Protein AF-A0A074M4I6-F1 (afdb_monomer_lite)

Radius of gyration: 14.89 Å; chains: 1; bounding box: 44×26×37 Å

InterPro domains:
  IPR004232 N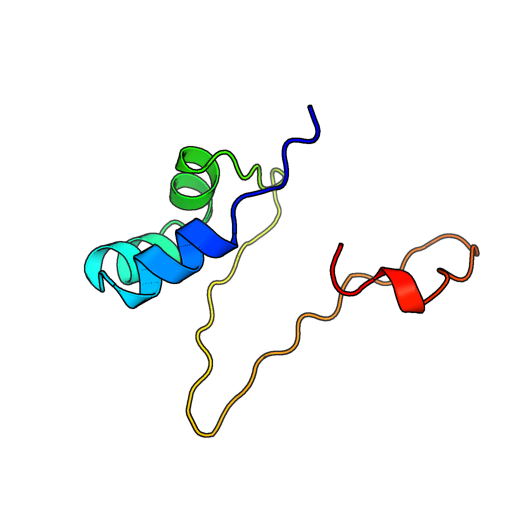itrile hydratase alpha/Thiocyanate hydrolase gamma [PF02979] (8-59)
  IPR022513 NHLP leader peptide domain [TIGR03793] (9-63)
  IPR036648 Nitrile hydratase alpha /Thiocyanate hydrolase gamma superfamily [G3DSA:3.90.330.10] (1-74)
  IPR036648 Nitrile hydratase alpha /Thiocyanate hydrolase gamma superfamily [SSF56209] (4-63)

Secondary structure (DSSP, 8-state):
------HHHHHHHHHH-HHHHHHHHH-HHHHHHHTT-PPPTTPPP------SS------PPPPSSS----GGGSS--

Sequence (77 aa):
MQNHPNYGEVVAKAWADESFKERLKQDPHGVLAEHGIEVPVGATVNVVEDTDTEKHFVLPLKAVGGISPDTTKLCFG

pLDDT: mean 80.09, std 17.47, range [36.62, 94.81]

Organism: NCBI:txid1157490

Structure (mmCIF, N/CA/C/O backbone):
data_AF-A0A074M4I6-F1
#
_entry.id   AF-A0A074M4I6-F1
#
loop_
_atom_site.group_PDB
_atom_site.id
_atom_site.type_symbol
_atom_site.label_atom_id
_atom_site.label_alt_id
_atom_site.label_comp_id
_atom_site.label_asym_id
_atom_site.label_entity_id
_atom_site.label_seq_id
_atom_site.pdbx_PDB_ins_code
_atom_site.Cartn_x
_atom_site.Cartn_y
_atom_site.Cartn_z
_atom_site.occupancy
_atom_site.B_iso_or_equiv
_atom_site.auth_seq_id
_atom_site.auth_comp_id
_atom_site.auth_asym_id
_atom_site.auth_atom_id
_atom_site.pdbx_PDB_model_num
ATOM 1 N N . MET A 1 1 ? 10.913 14.007 -19.009 1.00 37.22 1 MET A N 1
ATOM 2 C CA . MET A 1 1 ? 9.863 14.073 -17.972 1.00 37.22 1 MET A CA 1
ATOM 3 C C . MET A 1 1 ? 10.134 12.921 -17.024 1.00 37.22 1 MET A C 1
ATOM 5 O O . MET A 1 1 ? 10.013 11.786 -17.457 1.00 37.22 1 MET A O 1
ATOM 9 N N . GLN A 1 2 ? 10.642 13.185 -15.819 1.00 43.06 2 GLN A N 1
ATOM 10 C CA . GLN A 1 2 ? 10.868 12.122 -14.834 1.00 43.06 2 GLN A CA 1
ATOM 11 C C . GLN A 1 2 ? 9.486 11.670 -14.347 1.00 43.06 2 GLN A C 1
ATOM 13 O O . GLN A 1 2 ? 8.765 12.468 -13.752 1.00 43.06 2 GLN A O 1
ATOM 18 N N . ASN A 1 3 ? 9.081 10.442 -14.665 1.00 47.47 3 ASN A N 1
ATOM 19 C CA . ASN A 1 3 ? 7.833 9.863 -14.176 1.00 47.47 3 ASN A CA 1
ATOM 20 C C . ASN A 1 3 ? 8.081 9.402 -12.732 1.00 47.47 3 ASN A C 1
ATOM 22 O O . ASN A 1 3 ? 8.496 8.267 -12.508 1.00 47.47 3 ASN A O 1
ATOM 26 N N . HIS A 1 4 ? 7.962 10.313 -11.760 1.00 55.28 4 HIS A N 1
ATOM 27 C CA . HIS A 1 4 ? 8.072 9.939 -10.350 1.00 55.28 4 HIS A CA 1
ATOM 28 C C . HIS A 1 4 ? 6.862 9.061 -10.005 1.00 55.28 4 HIS A C 1
ATOM 30 O O . HIS A 1 4 ? 5.731 9.465 -10.278 1.00 55.28 4 HIS A O 1
ATOM 36 N N . PRO A 1 5 ? 7.065 7.866 -9.434 1.00 63.88 5 PRO A N 1
ATOM 37 C CA . PRO A 1 5 ? 5.953 7.008 -9.061 1.00 63.88 5 PRO A CA 1
ATOM 38 C C . PRO A 1 5 ? 5.124 7.691 -7.964 1.00 63.88 5 PRO A C 1
ATOM 40 O O . PRO A 1 5 ? 5.644 8.067 -6.912 1.00 63.88 5 PRO A O 1
ATOM 43 N N . ASN A 1 6 ? 3.826 7.872 -8.218 1.00 77.19 6 ASN A N 1
ATOM 44 C CA . ASN A 1 6 ? 2.916 8.663 -7.382 1.00 77.19 6 ASN A CA 1
ATOM 45 C C . ASN A 1 6 ? 2.434 7.903 -6.132 1.00 77.19 6 ASN A C 1
ATOM 47 O O . ASN A 1 6 ? 1.240 7.862 -5.837 1.00 77.19 6 ASN A O 1
ATOM 51 N N . TYR A 1 7 ? 3.351 7.312 -5.361 1.00 82.81 7 TYR A N 1
ATOM 52 C CA . TYR A 1 7 ? 3.009 6.600 -4.123 1.00 82.81 7 TYR A CA 1
ATOM 53 C C . TYR A 1 7 ? 2.260 7.495 -3.125 1.00 82.81 7 TYR A C 1
ATOM 55 O O . TYR A 1 7 ? 1.353 7.028 -2.444 1.00 82.81 7 TYR A O 1
ATOM 63 N N . GLY A 1 8 ? 2.583 8.793 -3.076 1.00 86.75 8 GLY A N 1
ATOM 64 C CA . GLY A 1 8 ? 1.906 9.749 -2.196 1.00 86.75 8 GLY A CA 1
ATOM 65 C C . GLY A 1 8 ? 0.409 9.901 -2.486 1.00 86.75 8 GLY A C 1
ATOM 66 O O . GLY A 1 8 ? -0.378 10.009 -1.549 1.00 86.75 8 GLY A O 1
ATOM 67 N N . GLU A 1 9 ? -0.005 9.847 -3.757 1.00 88.25 9 GLU A N 1
ATOM 68 C CA . GLU A 1 9 ? -1.430 9.905 -4.112 1.00 88.25 9 GLU A CA 1
ATOM 69 C C . GLU A 1 9 ? -2.158 8.632 -3.667 1.00 88.25 9 GLU A C 1
ATOM 71 O O . GLU A 1 9 ? -3.244 8.708 -3.092 1.00 88.25 9 GLU A O 1
ATOM 76 N N . VAL A 1 10 ? -1.543 7.467 -3.892 1.00 91.19 10 VAL A N 1
ATOM 77 C CA . VAL A 1 10 ? -2.103 6.171 -3.480 1.00 91.19 10 VAL A CA 1
ATOM 78 C C . VAL A 1 10 ? -2.280 6.121 -1.963 1.00 91.19 10 VAL A C 1
ATOM 80 O O . VAL A 1 10 ? -3.334 5.709 -1.484 1.00 91.19 10 VAL A O 1
ATOM 83 N N . VAL A 1 11 ? -1.289 6.600 -1.203 1.00 91.38 11 VAL A N 1
ATOM 84 C CA . VAL A 1 11 ? -1.360 6.678 0.264 1.00 91.38 11 VAL A CA 1
ATOM 85 C C . VAL A 1 11 ? -2.470 7.630 0.711 1.00 91.38 11 VAL A C 1
ATOM 87 O O . VAL A 1 11 ? -3.288 7.260 1.551 1.00 91.38 11 VAL A O 1
ATOM 90 N N . ALA A 1 12 ? -2.555 8.826 0.121 1.00 91.88 12 ALA A N 1
ATOM 91 C CA . ALA A 1 12 ? -3.601 9.789 0.457 1.00 91.88 12 ALA A CA 1
ATOM 92 C C . ALA A 1 12 ? -5.011 9.233 0.187 1.00 91.88 12 ALA A C 1
ATOM 94 O O . ALA A 1 12 ? -5.898 9.379 1.029 1.00 91.88 12 ALA A O 1
ATOM 95 N N . LYS A 1 13 ? -5.214 8.547 -0.947 1.00 91.94 13 LYS A N 1
ATOM 96 C CA . LYS A 1 13 ? -6.484 7.873 -1.261 1.00 91.94 13 LYS A CA 1
ATOM 97 C C . LYS A 1 13 ? -6.792 6.741 -0.289 1.00 91.94 13 LYS A C 1
ATOM 99 O O . LYS A 1 13 ? -7.922 6.652 0.172 1.00 91.94 13 LYS A O 1
ATOM 104 N N . ALA A 1 14 ? -5.802 5.927 0.071 1.00 94.00 14 ALA A N 1
ATOM 105 C CA . ALA A 1 14 ? -5.985 4.856 1.045 1.00 94.00 14 ALA A CA 1
ATOM 106 C C . ALA A 1 14 ? -6.381 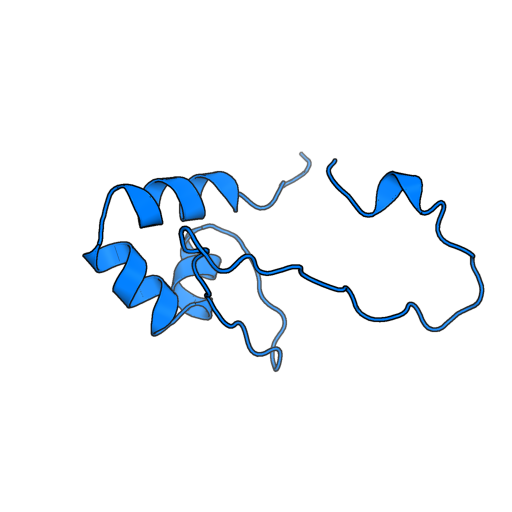5.378 2.434 1.00 94.00 14 ALA A C 1
ATOM 108 O O . ALA A 1 14 ? -7.138 4.718 3.135 1.00 94.00 14 ALA A O 1
ATOM 109 N N . TRP A 1 15 ? -5.914 6.558 2.849 1.00 92.56 15 TRP A N 1
ATOM 110 C CA . TRP A 1 15 ? -6.377 7.168 4.100 1.00 92.56 15 TRP A CA 1
ATOM 111 C C . TRP A 1 15 ? -7.772 7.784 4.003 1.00 92.56 15 TRP A C 1
ATOM 113 O O . TRP A 1 15 ? -8.495 7.778 4.995 1.00 92.56 15 TRP A O 1
ATOM 123 N N . ALA A 1 16 ? -8.143 8.319 2.840 1.00 94.81 16 ALA A N 1
ATOM 124 C CA . ALA A 1 16 ? -9.439 8.961 2.639 1.00 94.81 16 ALA A CA 1
ATOM 125 C C . ALA A 1 16 ? -10.588 7.966 2.403 1.00 94.81 16 ALA A C 1
ATOM 127 O O . ALA A 1 16 ? -11.728 8.280 2.734 1.00 94.81 16 ALA A O 1
ATOM 128 N N . ASP A 1 17 ? -10.299 6.795 1.827 1.00 94.69 17 ASP A N 1
ATOM 129 C CA . ASP A 1 17 ? -11.299 5.813 1.412 1.00 94.69 17 ASP A CA 1
ATOM 130 C C . ASP A 1 17 ? -10.924 4.399 1.889 1.00 94.69 17 ASP A C 1
ATOM 132 O O . ASP A 1 17 ? -9.948 3.789 1.439 1.00 94.69 17 ASP A O 1
ATOM 136 N N . GLU A 1 18 ? -11.708 3.869 2.833 1.00 93.75 18 GLU A N 1
ATOM 137 C CA . GLU A 1 18 ? -11.448 2.551 3.422 1.00 93.75 18 GLU A CA 1
ATOM 138 C C . GLU A 1 18 ? -11.630 1.419 2.404 1.00 93.75 18 GLU A C 1
ATOM 140 O O . GLU A 1 18 ? -10.840 0.478 2.398 1.00 93.75 18 GLU A O 1
ATOM 145 N N . SER A 1 19 ? -12.589 1.537 1.481 1.00 94.69 19 SER A N 1
ATOM 146 C CA . SER A 1 19 ? -12.804 0.538 0.427 1.00 94.69 19 SER A CA 1
ATOM 147 C C . SER A 1 19 ? -11.626 0.472 -0.550 1.00 94.69 19 SER A C 1
ATOM 149 O O . SER A 1 19 ? -11.205 -0.615 -0.954 1.00 94.69 19 SER A O 1
ATOM 151 N N . PHE A 1 20 ? -11.030 1.617 -0.889 1.00 94.50 20 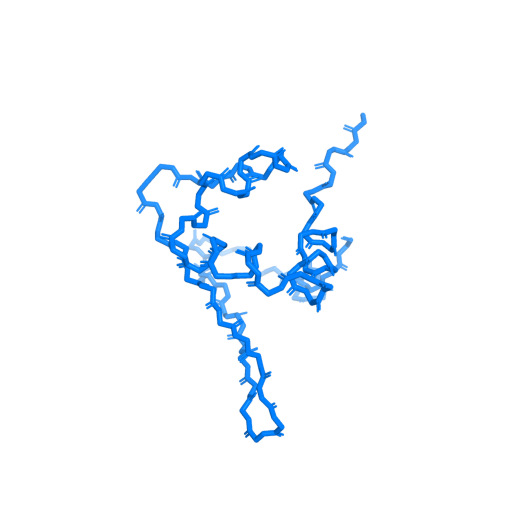PHE A N 1
ATOM 152 C CA . PHE A 1 20 ? -9.790 1.689 -1.654 1.00 94.50 20 PHE A CA 1
ATOM 153 C C . PHE A 1 20 ? -8.635 1.045 -0.887 1.00 94.50 20 PHE A C 1
ATOM 155 O O . PHE A 1 20 ? -7.870 0.278 -1.471 1.00 94.50 20 PHE A O 1
ATOM 162 N N . LYS A 1 21 ? -8.517 1.306 0.421 1.00 93.56 21 LYS A N 1
ATOM 163 C CA . LYS A 1 21 ? -7.492 0.686 1.274 1.00 93.56 21 LYS A CA 1
ATOM 164 C C . LYS A 1 21 ? -7.625 -0.836 1.308 1.00 93.56 21 LYS A C 1
ATOM 166 O O . LYS A 1 21 ? -6.623 -1.539 1.187 1.00 93.56 21 LYS A O 1
ATOM 171 N N . GLU A 1 22 ? -8.838 -1.356 1.463 1.00 94.50 22 GLU A N 1
ATOM 172 C CA . GLU A 1 22 ? -9.101 -2.796 1.445 1.00 94.50 22 GLU A CA 1
ATOM 173 C C . GLU A 1 22 ? -8.739 -3.412 0.093 1.00 94.50 22 GLU A C 1
ATOM 175 O O . GLU A 1 22 ? -8.029 -4.418 0.049 1.00 94.50 22 GLU A O 1
ATOM 180 N N . ARG A 1 23 ? -9.129 -2.765 -1.011 1.00 94.44 23 ARG A N 1
ATOM 181 C CA . ARG A 1 23 ? -8.753 -3.201 -2.361 1.00 94.44 23 ARG A CA 1
ATOM 182 C C . ARG A 1 23 ? -7.238 -3.187 -2.560 1.00 94.44 23 ARG A C 1
ATOM 184 O O . ARG A 1 23 ? -6.697 -4.143 -3.102 1.00 94.44 23 ARG A O 1
ATOM 191 N N . LEU A 1 24 ? -6.549 -2.151 -2.083 1.00 94.31 24 LEU A N 1
ATOM 192 C CA . LEU A 1 24 ? -5.091 -2.039 -2.149 1.00 94.31 24 LEU A CA 1
ATOM 193 C C . LEU A 1 24 ? -4.395 -3.162 -1.362 1.00 94.31 24 LEU A C 1
ATOM 195 O O . LEU A 1 24 ? -3.360 -3.656 -1.797 1.00 94.31 24 LEU A O 1
ATOM 199 N N . LYS A 1 25 ? -4.961 -3.598 -0.230 1.00 92.94 25 LYS A N 1
ATOM 200 C CA . LYS A 1 25 ? -4.451 -4.749 0.537 1.00 92.94 25 LYS A CA 1
ATOM 201 C C . LYS A 1 25 ? -4.709 -6.088 -0.161 1.00 92.94 25 LYS A C 1
ATOM 203 O O . LYS A 1 25 ? -3.892 -6.995 -0.032 1.00 92.94 25 LYS A O 1
ATOM 208 N N . GLN A 1 26 ? -5.832 -6.224 -0.865 1.00 93.31 26 GLN A N 1
ATOM 209 C CA . GLN A 1 26 ? -6.214 -7.462 -1.553 1.00 93.31 26 GLN A CA 1
ATOM 210 C C . GLN A 1 26 ? -5.500 -7.649 -2.895 1.00 93.31 26 GLN A C 1
ATOM 212 O O . GLN A 1 26 ? -5.037 -8.747 -3.191 1.00 93.31 26 GLN A O 1
ATOM 217 N N . ASP A 1 27 ? -5.412 -6.590 -3.698 1.00 92.38 27 ASP A N 1
ATOM 218 C CA . ASP A 1 27 ? -4.795 -6.594 -5.025 1.00 92.38 27 ASP A CA 1
ATOM 219 C C . ASP A 1 27 ? -3.864 -5.381 -5.197 1.00 92.38 27 ASP A C 1
ATOM 221 O O . ASP A 1 27 ? -4.175 -4.421 -5.911 1.00 92.38 27 ASP A O 1
ATOM 225 N N . PRO A 1 28 ? -2.696 -5.387 -4.531 1.00 92.25 28 PRO A N 1
ATOM 226 C CA . PRO A 1 28 ? -1.776 -4.259 -4.592 1.00 92.25 28 PRO A CA 1
ATOM 227 C C . PRO A 1 28 ? -1.239 -4.027 -6.005 1.00 92.25 28 PRO A C 1
ATOM 229 O O . PRO A 1 28 ? -1.025 -2.885 -6.396 1.00 92.25 28 PRO A O 1
ATOM 232 N N . HIS A 1 29 ? -1.046 -5.085 -6.797 1.00 90.75 29 HIS A N 1
ATOM 233 C CA . HIS A 1 29 ? -0.506 -4.972 -8.152 1.00 90.75 29 HIS A CA 1
ATOM 234 C C . HIS A 1 29 ? -1.452 -4.225 -9.093 1.00 90.75 29 HIS A C 1
ATOM 236 O O . HIS A 1 29 ? -1.006 -3.306 -9.778 1.00 90.75 29 HIS A O 1
ATOM 242 N N . GLY A 1 30 ? -2.739 -4.589 -9.125 1.00 91.00 30 GLY A N 1
ATOM 243 C CA . GLY A 1 30 ? -3.707 -3.916 -9.986 1.00 91.00 30 GLY A CA 1
ATOM 244 C C . GLY A 1 30 ? -3.903 -2.461 -9.579 1.00 91.00 30 GLY A C 1
ATOM 245 O O . GLY A 1 30 ? -3.837 -1.580 -10.432 1.00 91.00 30 GLY A O 1
ATOM 246 N N . VAL A 1 31 ? -4.037 -2.188 -8.277 1.00 92.69 31 VAL A N 1
ATOM 247 C CA . VAL A 1 31 ? -4.207 -0.812 -7.787 1.00 92.69 31 VAL A CA 1
ATOM 248 C C . VAL A 1 31 ? -2.976 0.048 -8.087 1.00 92.69 31 VAL A C 1
ATOM 250 O O . VAL A 1 31 ? -3.120 1.160 -8.584 1.00 92.69 31 VAL A O 1
ATOM 253 N N . LEU A 1 32 ? -1.758 -0.445 -7.850 1.00 91.25 32 LEU A N 1
ATOM 254 C CA . LEU A 1 32 ? -0.541 0.311 -8.165 1.00 91.25 32 LEU A CA 1
ATOM 255 C C . LEU A 1 32 ? -0.395 0.559 -9.676 1.00 91.25 32 LEU A C 1
ATOM 257 O O . LEU A 1 32 ? -0.057 1.674 -10.081 1.00 91.25 32 LEU A O 1
ATOM 261 N N . ALA A 1 33 ? -0.729 -0.429 -10.510 1.00 89.88 33 ALA A N 1
ATOM 262 C CA . ALA A 1 33 ? -0.685 -0.292 -11.963 1.00 89.88 33 ALA A CA 1
ATOM 263 C C . ALA A 1 33 ? -1.661 0.776 -12.491 1.00 89.88 33 ALA A C 1
ATOM 265 O O . ALA A 1 33 ? -1.286 1.555 -13.367 1.00 89.88 33 ALA A O 1
ATOM 266 N N . GLU A 1 34 ? -2.873 0.883 -11.927 1.00 88.81 34 GLU A N 1
ATOM 267 C CA . GLU A 1 34 ? -3.835 1.948 -12.274 1.00 88.81 34 GLU A CA 1
ATOM 268 C C . GLU A 1 34 ? -3.289 3.357 -11.991 1.00 88.81 34 GLU A C 1
ATOM 270 O O . GLU A 1 34 ? -3.667 4.324 -12.651 1.00 88.81 34 GLU A O 1
ATOM 275 N N . HIS A 1 35 ? -2.357 3.468 -11.044 1.00 87.88 35 HIS A N 1
ATOM 276 C CA . HIS A 1 35 ? -1.681 4.708 -10.674 1.00 87.88 35 HIS A CA 1
ATOM 277 C C . HIS A 1 35 ? -0.322 4.906 -11.373 1.00 87.88 35 HIS A C 1
ATOM 279 O O . HIS A 1 35 ? 0.440 5.808 -11.013 1.00 87.88 35 HIS A O 1
ATOM 285 N N . GLY A 1 36 ? -0.012 4.083 -12.383 1.00 87.12 36 GLY A N 1
ATOM 286 C CA . GLY A 1 36 ? 1.228 4.166 -13.158 1.00 87.12 36 GLY A CA 1
ATOM 287 C C . GLY A 1 36 ? 2.469 3.693 -12.397 1.00 87.12 36 GLY A C 1
ATOM 288 O O . GLY A 1 36 ? 3.586 4.070 -12.751 1.00 87.12 36 GLY A O 1
ATOM 289 N N . ILE A 1 37 ? 2.282 2.904 -11.336 1.00 86.94 37 ILE A N 1
ATOM 290 C CA . ILE A 1 37 ? 3.356 2.319 -10.538 1.00 86.94 37 ILE A CA 1
ATOM 291 C C . ILE A 1 37 ? 3.523 0.865 -10.972 1.00 86.94 37 ILE A C 1
ATOM 293 O O . ILE A 1 37 ? 2.723 -0.007 -10.634 1.00 86.94 37 ILE A O 1
ATOM 297 N N . GLU A 1 38 ? 4.578 0.604 -11.736 1.00 85.69 38 GLU A N 1
ATOM 298 C CA . GLU A 1 38 ? 4.881 -0.739 -12.219 1.00 85.69 38 GLU A CA 1
ATOM 299 C C . GLU A 1 38 ? 5.619 -1.551 -11.153 1.00 85.69 38 GLU A C 1
ATOM 301 O O . GLU A 1 38 ? 6.687 -1.170 -10.669 1.00 85.69 38 GLU A O 1
ATOM 306 N N . VAL A 1 39 ? 5.051 -2.704 -10.810 1.00 84.56 39 VAL A N 1
ATOM 307 C CA . VAL A 1 39 ? 5.668 -3.676 -9.908 1.00 84.56 39 VAL A CA 1
ATOM 308 C C . VAL A 1 39 ? 6.264 -4.811 -10.745 1.00 84.56 39 VAL A C 1
ATOM 310 O O . VAL A 1 39 ? 5.565 -5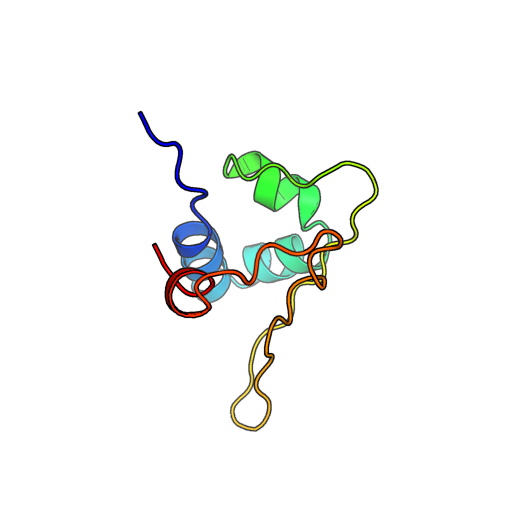.355 -11.604 1.00 84.56 39 VAL A O 1
ATOM 313 N N . PRO A 1 40 ? 7.530 -5.205 -10.517 1.00 85.19 40 PRO A N 1
ATOM 314 C CA . PRO A 1 40 ? 8.172 -6.252 -11.300 1.00 85.19 40 PRO A CA 1
ATOM 315 C C . PRO A 1 40 ? 7.443 -7.593 -11.180 1.00 85.19 40 PRO A C 1
ATOM 317 O O . PRO A 1 40 ? 7.002 -8.001 -10.103 1.00 85.19 40 PRO A O 1
ATOM 320 N N . VAL A 1 41 ? 7.360 -8.305 -12.306 1.00 79.88 41 VAL A N 1
ATOM 321 C CA . VAL A 1 41 ? 6.746 -9.634 -12.371 1.00 79.88 41 VAL A CA 1
ATOM 322 C C . VAL A 1 41 ? 7.476 -10.601 -11.433 1.00 79.88 41 VAL A C 1
ATOM 324 O O . VAL A 1 41 ? 8.695 -10.750 -11.492 1.00 79.88 41 VAL A O 1
ATOM 327 N N . GLY A 1 42 ? 6.721 -11.239 -10.537 1.00 84.19 42 GLY A N 1
ATOM 328 C CA . GLY A 1 42 ? 7.251 -12.172 -9.538 1.00 84.19 42 GLY A CA 1
ATOM 329 C C . GLY A 1 42 ? 7.677 -11.542 -8.207 1.00 84.19 42 GLY A C 1
ATOM 330 O O . GLY A 1 42 ? 8.026 -12.286 -7.293 1.00 84.19 42 GLY A O 1
ATOM 331 N N . ALA A 1 43 ? 7.627 -10.214 -8.056 1.00 87.00 43 ALA A N 1
ATOM 332 C CA . ALA A 1 43 ? 7.740 -9.590 -6.741 1.00 87.00 43 ALA A CA 1
ATOM 333 C C . ALA A 1 43 ? 6.393 -9.630 -6.015 1.00 87.00 43 ALA A C 1
ATOM 335 O O . ALA A 1 43 ? 5.363 -9.331 -6.609 1.00 87.00 43 ALA A O 1
ATOM 336 N N . THR A 1 44 ? 6.407 -9.964 -4.727 1.00 88.25 44 THR A N 1
ATOM 337 C CA . THR A 1 44 ? 5.219 -9.880 -3.872 1.00 88.25 44 THR A CA 1
ATOM 338 C C . THR A 1 44 ? 5.186 -8.519 -3.195 1.00 88.25 44 THR A C 1
ATOM 340 O O . THR A 1 44 ? 6.137 -8.150 -2.505 1.00 88.25 44 THR A O 1
ATOM 343 N N . VAL A 1 45 ? 4.083 -7.790 -3.350 1.00 90.00 45 VAL A N 1
ATOM 344 C CA . VAL A 1 45 ? 3.844 -6.541 -2.620 1.00 90.00 45 VAL A CA 1
ATOM 345 C C . VAL A 1 45 ? 2.946 -6.823 -1.428 1.00 90.00 45 VAL A C 1
ATOM 347 O O . VAL A 1 45 ? 1.884 -7.418 -1.576 1.00 90.00 45 VAL A O 1
ATOM 350 N N . ASN A 1 46 ? 3.372 -6.377 -0.249 1.00 90.88 46 ASN A N 1
ATOM 351 C CA . ASN A 1 46 ? 2.572 -6.430 0.967 1.00 90.88 46 ASN A CA 1
ATOM 352 C C . ASN A 1 46 ? 2.279 -5.008 1.446 1.00 90.88 46 ASN A C 1
ATOM 354 O O . ASN A 1 46 ? 3.190 -4.183 1.524 1.00 90.88 46 ASN A O 1
ATOM 358 N N . VAL A 1 47 ? 1.018 -4.734 1.776 1.00 91.50 47 VAL A N 1
ATOM 359 C CA . VAL A 1 47 ? 0.565 -3.411 2.219 1.00 91.50 47 VAL A CA 1
ATOM 360 C C . VAL A 1 47 ? 0.289 -3.469 3.713 1.00 91.50 47 VAL A C 1
ATOM 362 O O . VAL A 1 47 ? -0.677 -4.086 4.160 1.00 91.50 47 VAL A O 1
ATOM 365 N N . VAL A 1 48 ? 1.155 -2.814 4.479 1.00 90.75 48 VAL A N 1
ATOM 366 C CA . VAL A 1 48 ? 1.062 -2.692 5.936 1.00 90.75 48 VAL A CA 1
ATOM 367 C C . VAL A 1 48 ? 0.811 -1.238 6.302 1.00 90.75 48 VAL A C 1
ATOM 369 O O . VAL A 1 48 ? 1.331 -0.330 5.655 1.00 90.75 48 VAL A O 1
ATOM 372 N N . GLU A 1 49 ? -0.018 -1.022 7.316 1.00 90.62 49 GLU A N 1
ATOM 373 C CA . GLU A 1 49 ? -0.301 0.304 7.856 1.00 90.62 49 GLU A CA 1
ATOM 374 C C . GLU A 1 49 ? 0.297 0.394 9.254 1.00 90.62 49 GLU A C 1
ATOM 376 O O . GLU A 1 49 ? 0.136 -0.515 10.069 1.00 90.62 49 GLU A O 1
ATOM 381 N N . ASP A 1 50 ? 0.995 1.492 9.515 1.00 91.12 50 ASP A N 1
ATOM 382 C CA . ASP A 1 50 ? 1.515 1.787 10.839 1.00 91.12 50 ASP A CA 1
ATOM 383 C C . ASP A 1 50 ? 0.378 2.067 11.819 1.00 91.12 50 ASP A C 1
ATOM 385 O O . ASP A 1 50 ? -0.575 2.783 11.511 1.00 91.12 50 ASP A O 1
ATOM 389 N N . THR A 1 51 ? 0.526 1.571 13.041 1.00 91.69 51 THR A N 1
ATOM 390 C CA . THR A 1 51 ? -0.394 1.856 14.144 1.00 91.69 51 THR A CA 1
ATOM 391 C C . THR A 1 51 ? 0.251 2.836 15.128 1.00 91.69 51 THR A C 1
ATOM 393 O O . THR A 1 51 ? 1.364 3.327 14.905 1.00 91.69 51 THR A O 1
ATOM 396 N N . ASP A 1 52 ? -0.445 3.174 16.216 1.00 93.00 52 ASP A N 1
ATOM 397 C CA . ASP A 1 52 ? 0.115 4.016 17.284 1.00 93.00 52 ASP A CA 1
ATOM 398 C C . ASP A 1 52 ? 1.349 3.365 17.936 1.00 93.00 52 ASP A C 1
ATOM 400 O O . ASP A 1 52 ? 2.329 4.036 18.253 1.00 93.00 52 ASP A O 1
ATOM 404 N N . THR A 1 53 ? 1.344 2.034 18.039 1.00 94.06 53 THR A N 1
ATOM 405 C CA . THR A 1 53 ? 2.369 1.258 18.748 1.00 94.06 53 THR A CA 1
ATOM 406 C C . THR A 1 53 ? 3.348 0.525 17.835 1.00 94.06 53 THR A C 1
ATOM 408 O O . THR A 1 53 ? 4.372 0.045 18.314 1.00 94.06 53 THR A O 1
ATOM 411 N N . GLU A 1 54 ? 3.057 0.415 16.537 1.00 94.19 54 GLU A N 1
ATOM 412 C CA . GLU A 1 54 ? 3.879 -0.325 15.574 1.00 94.19 54 GLU A CA 1
ATOM 413 C C . GLU A 1 54 ? 4.220 0.532 14.355 1.00 94.19 54 GLU A C 1
ATOM 415 O O . GLU A 1 54 ? 3.341 1.148 13.748 1.00 94.19 54 GLU A O 1
ATOM 420 N N . LYS A 1 55 ? 5.510 0.545 13.997 1.00 92.31 55 LYS A N 1
ATOM 421 C CA . LYS A 1 55 ? 6.048 1.226 12.818 1.00 92.31 55 LYS A CA 1
ATOM 422 C C . LYS A 1 55 ? 6.825 0.245 11.953 1.00 92.31 55 LYS A C 1
ATOM 424 O O . LYS A 1 55 ? 7.648 -0.515 12.465 1.00 92.31 55 LYS A O 1
ATOM 429 N N . HIS A 1 56 ? 6.611 0.306 10.647 1.00 92.25 56 HIS A N 1
ATOM 430 C CA . HIS A 1 56 ? 7.279 -0.540 9.672 1.00 92.25 56 HIS A CA 1
ATOM 431 C C . HIS A 1 56 ? 8.436 0.209 9.015 1.00 92.25 56 HIS A C 1
ATOM 433 O O . HIS A 1 56 ? 8.306 1.349 8.573 1.00 92.25 56 HIS A O 1
ATOM 439 N N . PHE A 1 57 ? 9.587 -0.454 8.916 1.00 91.00 57 PHE A N 1
ATOM 440 C CA . PHE A 1 57 ? 10.754 0.072 8.219 1.00 91.00 57 PHE A CA 1
ATOM 441 C C . PHE A 1 57 ? 11.080 -0.812 7.016 1.00 91.00 57 PHE A C 1
ATOM 443 O O . PHE A 1 57 ? 11.298 -2.016 7.162 1.00 91.00 57 PHE A O 1
ATOM 450 N N . VAL A 1 58 ? 11.125 -0.218 5.823 1.00 88.69 58 VAL A N 1
ATOM 451 C CA . VAL A 1 58 ? 11.483 -0.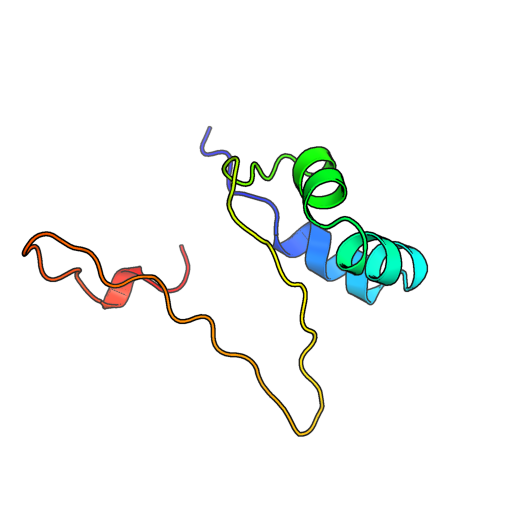932 4.593 1.00 88.69 58 VAL A CA 1
ATOM 452 C C . VAL A 1 58 ? 13.001 -0.983 4.483 1.00 88.69 58 VAL A C 1
ATOM 454 O O . VAL A 1 58 ? 13.650 0.025 4.208 1.00 88.69 58 VAL A O 1
ATOM 457 N N . LEU A 1 59 ? 13.570 -2.170 4.676 1.00 88.00 59 LEU A N 1
ATOM 458 C CA . LEU A 1 59 ? 14.987 -2.409 4.430 1.00 88.00 59 LEU A CA 1
ATOM 459 C C . LEU A 1 59 ? 15.178 -2.881 2.978 1.00 88.00 59 LEU A C 1
ATOM 461 O O . LEU A 1 59 ? 14.737 -3.984 2.644 1.00 88.00 59 LEU A O 1
ATOM 465 N N . PRO A 1 60 ? 15.818 -2.085 2.100 1.00 84.19 60 PRO A N 1
ATOM 466 C CA . PRO A 1 60 ? 16.061 -2.499 0.725 1.00 84.19 60 PRO A CA 1
ATOM 467 C C . PRO A 1 60 ? 17.055 -3.663 0.660 1.00 84.19 60 PRO A C 1
ATOM 469 O O . PRO A 1 60 ? 17.894 -3.854 1.545 1.00 84.19 60 PRO A O 1
ATO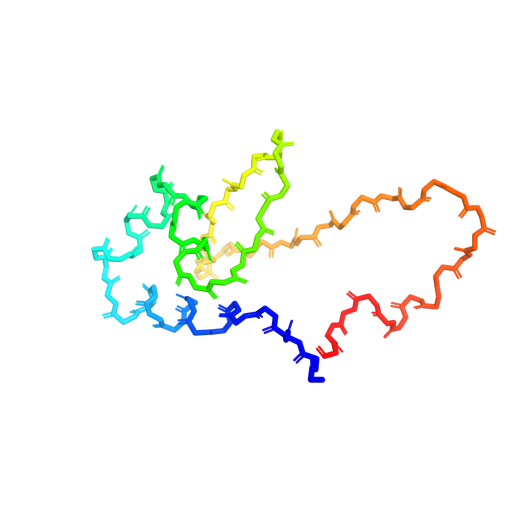M 472 N N . LEU A 1 61 ? 16.984 -4.431 -0.430 1.00 81.50 61 LEU A N 1
ATOM 473 C CA . LEU A 1 61 ? 17.945 -5.495 -0.710 1.00 81.50 61 LEU A CA 1
ATOM 474 C C . LEU A 1 61 ? 19.375 -4.946 -0.684 1.00 81.50 61 LEU A C 1
ATOM 476 O O . LEU A 1 61 ? 19.670 -3.887 -1.243 1.00 81.50 61 LEU A O 1
ATOM 480 N N . LYS A 1 62 ? 20.285 -5.704 -0.065 1.00 80.81 62 LYS A N 1
ATOM 481 C CA . LYS A 1 62 ? 21.712 -5.386 -0.094 1.00 80.81 62 LYS A CA 1
ATOM 482 C C . LYS A 1 62 ? 22.193 -5.422 -1.546 1.00 80.81 62 LYS A C 1
ATOM 484 O O . LYS A 1 62 ? 22.113 -6.466 -2.191 1.00 80.81 62 LYS A O 1
ATOM 489 N N . ALA A 1 63 ? 22.720 -4.305 -2.042 1.00 72.69 63 ALA A N 1
ATOM 490 C CA . ALA A 1 63 ? 23.324 -4.248 -3.368 1.00 72.69 63 ALA A CA 1
ATOM 491 C C . ALA A 1 63 ? 24.489 -5.255 -3.459 1.00 72.69 63 ALA A C 1
ATOM 493 O O . ALA A 1 63 ? 25.424 -5.215 -2.654 1.00 72.69 63 ALA A O 1
ATOM 494 N N . VAL A 1 64 ? 24.428 -6.181 -4.420 1.00 53.22 64 VAL A N 1
ATOM 495 C CA . VAL A 1 64 ? 25.513 -7.131 -4.703 1.00 53.22 64 VAL A CA 1
ATOM 496 C C . VAL A 1 64 ? 26.425 -6.547 -5.782 1.00 53.22 64 VAL A C 1
ATOM 498 O O . VAL A 1 64 ? 26.104 -6.552 -6.963 1.00 53.22 64 VAL A O 1
ATOM 501 N N . GLY A 1 65 ? 27.562 -5.996 -5.362 1.00 57.88 65 GLY A N 1
ATOM 502 C CA . GLY A 1 65 ? 28.550 -5.368 -6.244 1.00 57.88 65 GLY A CA 1
ATOM 503 C C . GLY A 1 65 ? 29.121 -4.126 -5.576 1.00 57.88 65 GLY A C 1
ATOM 504 O O . GLY A 1 65 ? 28.395 -3.166 -5.351 1.00 57.88 65 GLY A O 1
ATOM 505 N N . GLY A 1 66 ? 30.397 -4.183 -5.188 1.00 51.41 66 GLY A N 1
ATOM 506 C CA . GLY A 1 66 ? 31.084 -3.221 -4.320 1.00 51.41 66 GLY A CA 1
ATOM 507 C C . GLY A 1 66 ? 31.242 -1.808 -4.880 1.00 51.41 66 GLY A C 1
ATOM 508 O O . GLY A 1 66 ? 32.355 -1.366 -5.141 1.00 51.41 66 GLY A O 1
ATOM 509 N N . ILE A 1 67 ? 30.144 -1.074 -4.979 1.00 56.34 67 ILE A N 1
ATOM 510 C CA . ILE A 1 67 ? 30.142 0.379 -4.897 1.00 56.34 67 ILE A CA 1
ATOM 511 C C . ILE A 1 67 ? 29.410 0.663 -3.596 1.00 56.34 67 ILE A C 1
ATOM 513 O O . ILE A 1 67 ? 28.211 0.409 -3.505 1.00 56.34 67 ILE A O 1
ATOM 517 N N . SER A 1 68 ? 30.134 1.104 -2.566 1.00 51.34 68 SER A N 1
ATOM 518 C CA . SER A 1 68 ? 29.492 1.648 -1.371 1.00 51.34 68 SER A CA 1
ATOM 519 C C . SER A 1 68 ? 28.515 2.721 -1.849 1.00 51.34 68 SER A C 1
ATOM 521 O O . SER A 1 68 ? 28.981 3.709 -2.425 1.00 51.34 68 SER A O 1
ATOM 523 N N . PRO A 1 69 ? 27.190 2.530 -1.710 1.00 54.47 69 PRO A N 1
ATOM 524 C CA . PRO A 1 69 ? 26.275 3.597 -2.047 1.00 54.47 69 PRO A CA 1
ATOM 525 C C . PRO A 1 69 ? 26.623 4.743 -1.107 1.00 54.47 69 PRO A C 1
ATOM 527 O O . PRO A 1 69 ? 26.845 4.520 0.084 1.00 54.47 69 PRO A O 1
ATOM 530 N N . ASP A 1 70 ? 26.715 5.957 -1.634 1.00 55.53 70 ASP A N 1
ATOM 531 C CA . ASP A 1 70 ? 26.616 7.141 -0.797 1.00 55.53 70 ASP A CA 1
ATOM 532 C C . ASP A 1 70 ? 25.269 7.024 -0.068 1.00 55.53 70 ASP A C 1
ATOM 534 O O . ASP A 1 70 ? 24.199 7.241 -0.644 1.00 55.53 70 ASP A O 1
ATOM 538 N N . THR A 1 71 ? 25.302 6.511 1.164 1.00 52.00 71 THR A N 1
ATOM 539 C CA . THR A 1 71 ? 24.120 6.043 1.904 1.00 52.00 71 THR A CA 1
ATOM 540 C C . THR A 1 71 ? 23.123 7.184 2.146 1.00 52.00 71 THR A C 1
ATOM 542 O O . THR A 1 71 ? 21.960 6.948 2.454 1.00 52.00 71 THR A O 1
ATOM 545 N N . THR A 1 72 ? 23.556 8.427 1.924 1.00 51.50 72 THR A N 1
ATOM 546 C CA . THR A 1 72 ? 22.781 9.669 1.973 1.00 51.50 72 THR A CA 1
ATOM 547 C C . THR A 1 72 ? 21.725 9.797 0.865 1.00 51.50 72 THR A C 1
ATOM 549 O O . THR A 1 72 ? 20.885 10.688 0.940 1.00 51.50 72 THR A O 1
ATOM 552 N N . LYS A 1 73 ? 21.740 8.953 -0.178 1.00 54.12 73 LYS A N 1
ATOM 553 C CA . LYS A 1 73 ? 20.798 9.046 -1.317 1.00 54.12 73 LYS A CA 1
ATOM 554 C C . LYS A 1 73 ? 19.767 7.920 -1.399 1.00 54.12 73 LYS A C 1
ATOM 556 O O . LYS A 1 73 ? 18.976 7.894 -2.335 1.00 54.12 73 LYS A O 1
ATOM 561 N N . LEU A 1 74 ? 19.748 7.008 -0.429 1.00 54.41 74 LEU A N 1
ATOM 562 C CA . LEU A 1 74 ? 18.796 5.889 -0.406 1.00 54.41 74 LEU A CA 1
ATOM 563 C C . LEU A 1 74 ? 17.418 6.277 0.148 1.00 54.41 74 LEU A C 1
ATOM 565 O O . LEU A 1 74 ? 16.457 5.533 -0.026 1.00 54.41 74 LEU A O 1
ATOM 569 N N . CYS A 1 75 ? 17.313 7.446 0.779 1.00 49.59 75 CYS A N 1
ATOM 570 C CA . CYS A 1 75 ? 16.096 7.924 1.415 1.00 49.59 75 CYS A CA 1
ATOM 571 C C . CYS A 1 75 ? 15.704 9.265 0.783 1.00 49.59 75 CYS A C 1
ATOM 573 O O . CYS A 1 75 ? 16.318 10.279 1.091 1.00 49.59 75 CYS A O 1
ATOM 575 N N . PHE A 1 76 ? 14.665 9.255 -0.052 1.00 43.25 76 PHE A N 1
ATOM 576 C CA . PHE A 1 76 ? 13.952 10.435 -0.558 1.00 43.25 76 PHE A CA 1
ATOM 577 C C . PHE A 1 76 ? 14.721 11.334 -1.544 1.00 43.25 76 PHE A C 1
ATOM 579 O O . PHE A 1 76 ? 15.540 12.176 -1.174 1.00 43.25 76 PHE A O 1
ATOM 586 N N . GLY A 1 77 ? 14.375 11.184 -2.824 1.00 36.62 77 GLY A N 1
ATOM 587 C CA . GLY A 1 77 ? 14.496 12.218 -3.849 1.00 36.62 77 GLY A CA 1
ATOM 588 C C . GLY A 1 77 ? 13.115 12.547 -4.390 1.00 36.62 77 GLY A C 1
ATOM 589 O O . GLY A 1 77 ? 12.341 11.584 -4.591 1.00 36.62 77 GLY A O 1
#

Foldseek 3Di:
DPPDQPVVVLVVCVVVDVVSVVCCQVCVQVSSVVSVRHDDPPDDDHDDDADPPDDDDDDDDDDDDPDPPPVVPPPDD